Protein AF-A0A2T4D6G5-F1 (afdb_monomer)

Solvent-accessible surface area (backbone atoms only — not comparable to full-atom values): 6699 Å² total; per-residue (Å²): 118,68,69,60,54,54,52,53,51,53,58,46,52,55,25,53,77,66,71,67,61,80,78,84,83,64,60,77,43,74,52,51,60,38,34,26,35,78,87,73,49,74,45,77,32,86,83,55,86,44,85,81,46,56,90,76,29,69,67,54,55,48,54,50,53,54,43,34,74,74,70,46,92,63,52,92,48,55,64,92,76,72,21,65,47,70,69,55,58,52,48,29,52,54,48,11,62,75,69,72,42,96,71,56,84,89,86,132

Organism: NCBI:txid624146

pLDDT: mean 94.66, std 4.96, range [61.62, 98.62]

Secondary structure (DSSP, 8-state):
-HHHHHHHHHHHHHHHHTT-PPPPPPEEEE-SSEEEETTS-EEE-TT-S-TT--TT-HHHHHHHHHHHHHH-SS-SS-IIIII--HHHHHHHHHHHHHHT-S------

Foldseek 3Di:
DVVVVVVVVVVQVVCVVVVNDDDDFDFPDDFQAWTAGPVGDIDGDPPDPCPVRLVPDPVNVVVQVVCCVVPNDAQVDDCVPRSDDPVQVVVQVVVCVVVVHPTDDDDD

Radius of gyration: 21.31 Å; Cα contacts (8 Å, |Δi|>4): 80; chains: 1; bounding box: 44×32×55 Å

Sequence (108 aa):
MVAIRARLQQARQQREQLQRWRQLPQFVRADARFVETADGRRFVNFASNDYLRLSDHPLVKRSFADAVVTYGSGGRASPLVTGLSQPHTNLQRCLAEYLNREQVLLFS

Structure (mmCIF, N/CA/C/O backbone):
data_AF-A0A2T4D6G5-F1
#
_entry.id   AF-A0A2T4D6G5-F1
#
loop_
_atom_site.group_PDB
_atom_site.id
_atom_site.type_symbol
_atom_site.label_atom_id
_atom_site.label_alt_id
_atom_site.label_comp_id
_atom_site.label_asym_id
_atom_site.label_entity_id
_atom_site.label_seq_id
_atom_site.pdbx_PDB_ins_code
_atom_site.Cartn_x
_atom_site.Cartn_y
_atom_site.Cartn_z
_atom_site.occupancy
_atom_site.B_iso_or_equiv
_atom_site.auth_seq_id
_atom_site.auth_comp_id
_atom_site.auth_asym_id
_atom_site.auth_atom_id
_atom_site.pdbx_PDB_model_num
ATOM 1 N N . MET A 1 1 ? 10.090 7.527 34.052 1.00 61.62 1 MET A N 1
ATOM 2 C CA . MET A 1 1 ? 9.180 6.600 33.329 1.00 61.62 1 MET A CA 1
ATOM 3 C C . MET A 1 1 ? 7.740 6.563 33.868 1.00 61.62 1 MET A C 1
ATOM 5 O O . MET A 1 1 ? 6.830 6.454 33.057 1.00 61.62 1 MET A O 1
ATOM 9 N N . VAL A 1 2 ? 7.486 6.713 35.178 1.00 71.06 2 VAL A N 1
ATOM 10 C CA . VAL A 1 2 ? 6.120 6.675 35.768 1.00 71.06 2 VAL A CA 1
ATOM 11 C C . VAL A 1 2 ? 5.188 7.793 35.255 1.00 71.06 2 VAL A C 1
ATOM 13 O O . VAL A 1 2 ? 4.025 7.532 34.954 1.00 71.06 2 VAL A O 1
ATOM 16 N N . ALA A 1 3 ? 5.703 9.012 35.055 1.00 87.31 3 ALA A N 1
ATOM 17 C CA . ALA A 1 3 ? 4.901 10.167 34.629 1.00 87.31 3 ALA A CA 1
ATOM 18 C C . ALA A 1 3 ? 4.263 10.022 33.229 1.00 87.31 3 ALA A C 1
ATOM 20 O O . ALA A 1 3 ? 3.120 10.428 33.022 1.00 87.31 3 ALA A O 1
ATOM 21 N N . ILE A 1 4 ? 4.962 9.398 32.270 1.00 94.88 4 ILE A N 1
ATOM 22 C CA . ILE A 1 4 ? 4.425 9.176 30.915 1.00 94.88 4 ILE A CA 1
ATOM 23 C C . ILE A 1 4 ? 3.265 8.178 30.963 1.00 94.88 4 ILE A C 1
ATOM 25 O O . ILE A 1 4 ? 2.234 8.403 30.332 1.00 94.88 4 ILE A O 1
ATOM 29 N N . ARG A 1 5 ? 3.396 7.102 31.749 1.00 95.75 5 ARG A N 1
ATOM 30 C CA . ARG A 1 5 ? 2.356 6.071 31.868 1.00 95.75 5 ARG A CA 1
ATOM 31 C C . ARG A 1 5 ? 1.058 6.638 32.446 1.00 95.75 5 ARG A C 1
ATOM 33 O O . ARG A 1 5 ? -0.003 6.380 31.884 1.00 95.75 5 ARG A O 1
ATOM 40 N N . ALA A 1 6 ? 1.155 7.457 33.496 1.00 95.94 6 ALA A N 1
ATOM 41 C CA . ALA A 1 6 ? 0.002 8.129 34.097 1.00 95.94 6 AL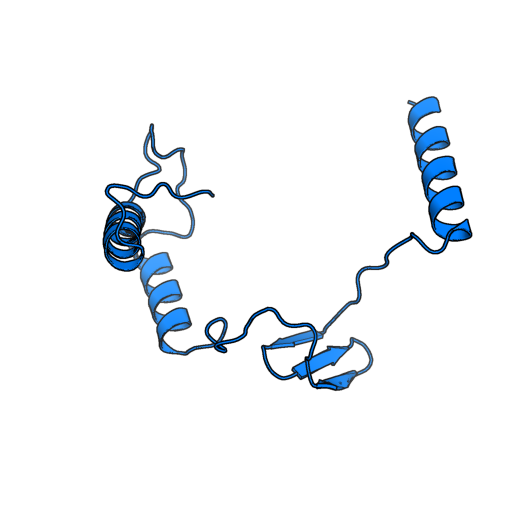A A CA 1
ATOM 42 C C . ALA A 1 6 ? -0.692 9.076 33.100 1.00 95.94 6 ALA A C 1
ATOM 44 O O . ALA A 1 6 ? -1.910 9.023 32.933 1.00 95.94 6 ALA A O 1
ATOM 45 N N . ARG A 1 7 ? 0.085 9.874 32.351 1.00 96.81 7 ARG A N 1
ATOM 46 C CA . ARG A 1 7 ? -0.454 10.773 31.317 1.00 96.81 7 ARG A CA 1
ATOM 47 C C . ARG A 1 7 ? -1.155 10.013 30.185 1.00 96.81 7 ARG A C 1
ATOM 49 O O . ARG A 1 7 ? -2.211 10.445 29.729 1.00 96.81 7 ARG A O 1
ATOM 56 N N . LEU A 1 8 ? -0.599 8.882 29.740 1.00 96.75 8 LEU A N 1
ATOM 57 C CA . LEU A 1 8 ? -1.228 8.026 28.725 1.00 96.75 8 LEU A CA 1
ATOM 58 C C . LEU A 1 8 ? -2.544 7.415 29.226 1.00 96.75 8 LEU A C 1
ATOM 60 O O . LEU A 1 8 ? -3.520 7.381 28.478 1.00 96.75 8 LEU A O 1
ATOM 64 N N . GLN A 1 9 ? -2.596 6.972 30.486 1.00 96.62 9 GLN A N 1
ATOM 65 C CA . GLN A 1 9 ? -3.815 6.431 31.097 1.00 96.62 9 GLN A CA 1
ATOM 66 C C . GLN A 1 9 ? -4.915 7.488 31.207 1.00 96.62 9 GLN A C 1
A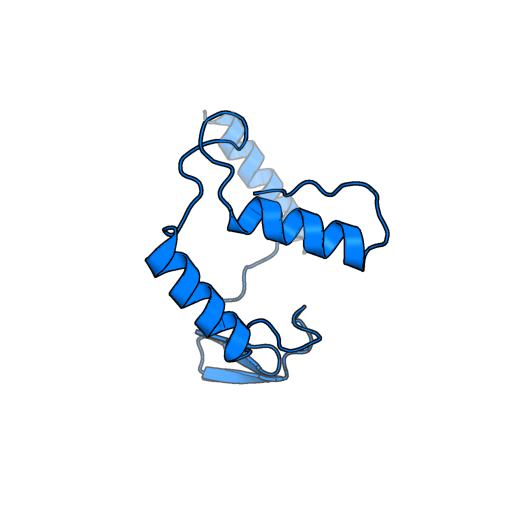TOM 68 O O . GLN A 1 9 ? -6.037 7.238 30.771 1.00 96.62 9 GLN A O 1
ATOM 73 N N . GLN A 1 10 ? -4.584 8.685 31.694 1.00 96.88 10 GLN A N 1
ATOM 74 C CA . GLN A 1 10 ? -5.534 9.794 31.773 1.00 96.88 10 GLN A CA 1
ATOM 75 C C . GLN A 1 10 ? -6.060 10.184 30.380 1.00 96.88 10 GLN A C 1
ATOM 77 O O . GLN A 1 10 ? -7.266 10.331 30.184 1.00 96.88 10 GLN A O 1
ATOM 82 N N . ALA A 1 11 ? -5.176 10.284 29.380 1.00 96.56 11 ALA A N 1
ATOM 83 C CA . ALA A 1 11 ? -5.562 10.604 28.004 1.00 96.56 11 ALA A CA 1
ATOM 84 C C . ALA A 1 11 ? -6.428 9.513 27.347 1.00 96.56 11 ALA A C 1
ATOM 86 O O . ALA A 1 11 ? -7.240 9.822 26.468 1.00 96.56 11 ALA A O 1
ATOM 87 N N . ARG A 1 12 ? -6.254 8.245 27.744 1.00 96.00 12 ARG A N 1
ATOM 88 C CA . ARG A 1 12 ? -7.120 7.133 27.334 1.00 96.00 12 ARG A CA 1
ATOM 89 C C . ARG A 1 12 ? -8.499 7.249 27.982 1.00 96.00 12 ARG A C 1
ATOM 91 O O . ARG A 1 12 ? -9.481 7.283 27.248 1.00 96.00 12 ARG A O 1
ATOM 98 N N . GLN A 1 13 ? -8.568 7.385 29.306 1.00 97.12 13 GLN A N 1
ATOM 99 C CA . GLN A 1 13 ? -9.831 7.521 30.046 1.00 97.12 13 GLN A CA 1
ATOM 100 C C . GLN A 1 13 ? -10.666 8.694 29.521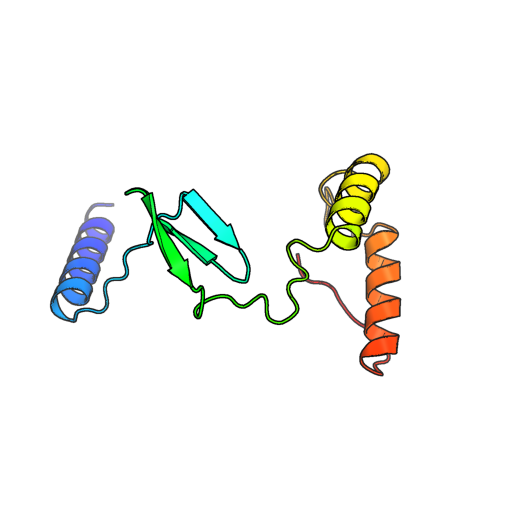 1.00 97.12 13 GLN A 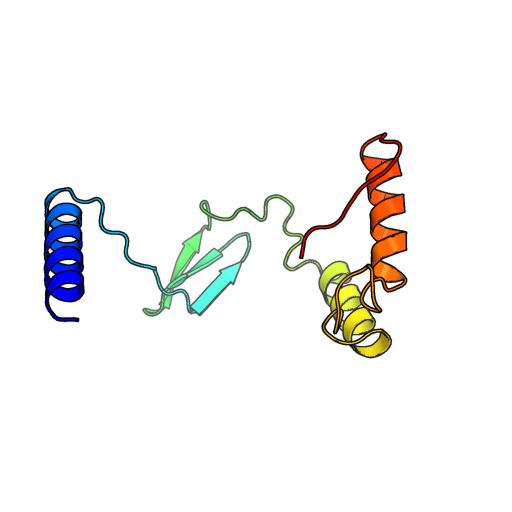C 1
ATOM 102 O O . GLN A 1 13 ? -11.854 8.544 29.252 1.00 97.12 13 GLN A O 1
ATOM 107 N N . GLN A 1 14 ? -10.028 9.841 29.271 1.00 97.50 14 GLN A N 1
ATOM 108 C CA . GLN A 1 14 ? -10.698 11.007 28.699 1.00 97.50 14 GLN A CA 1
ATOM 109 C C . GLN A 1 14 ? -11.271 10.725 27.297 1.00 97.50 14 GLN A C 1
ATOM 111 O O . GLN A 1 14 ? -12.345 11.213 26.949 1.00 97.50 14 GLN A O 1
ATOM 116 N N . ARG A 1 15 ? -10.571 9.948 26.458 1.00 97.44 15 ARG A N 1
ATOM 117 C CA . ARG A 1 15 ? -11.078 9.553 25.132 1.00 97.44 15 ARG A CA 1
ATOM 118 C C . ARG A 1 15 ? -12.235 8.564 25.226 1.00 97.44 15 ARG A C 1
ATOM 120 O O . ARG A 1 15 ? -13.161 8.690 24.433 1.00 97.44 15 ARG A O 1
ATOM 127 N N . GLU A 1 16 ? -12.180 7.621 26.163 1.00 97.00 16 GLU A N 1
ATOM 128 C CA . GLU A 1 16 ? -13.258 6.657 26.422 1.00 97.00 16 GLU A CA 1
ATOM 129 C C . GLU A 1 16 ? -14.525 7.377 26.912 1.00 97.00 16 GLU A C 1
ATOM 131 O O . GLU A 1 16 ? -15.590 7.191 26.329 1.00 97.00 16 GLU A O 1
ATOM 136 N N . GLN A 1 17 ? -14.403 8.292 27.882 1.00 97.44 17 GLN A N 1
ATOM 137 C CA . GLN A 1 17 ? -15.520 9.115 28.373 1.00 97.44 17 GLN A CA 1
ATOM 138 C C . GLN A 1 17 ? -16.180 9.938 27.262 1.00 97.44 17 GLN A C 1
ATOM 140 O O . GLN A 1 17 ? -17.398 10.077 27.227 1.00 97.44 17 GLN A O 1
ATOM 145 N N . LEU A 1 18 ? -15.378 10.456 26.330 1.00 97.88 18 LEU A N 1
ATOM 146 C CA . LEU A 1 18 ? -15.857 11.270 25.214 1.00 97.88 18 LEU A CA 1
ATOM 147 C C . LEU A 1 18 ? -16.259 10.450 23.980 1.00 97.88 18 LEU A C 1
ATOM 149 O O . LEU A 1 18 ? -16.492 11.045 22.933 1.00 97.88 18 LEU A O 1
ATOM 153 N N . GLN A 1 19 ? -16.292 9.113 24.056 1.00 96.56 19 GLN A N 1
ATOM 154 C CA . GLN A 1 19 ? -16.605 8.230 22.918 1.00 96.56 19 GLN A CA 1
ATOM 155 C C . GLN A 1 19 ? -15.699 8.459 21.687 1.00 96.56 19 GLN A C 1
ATOM 157 O O . GLN A 1 19 ? -16.075 8.214 20.546 1.00 96.56 19 GLN A O 1
ATOM 162 N N . ARG A 1 20 ? -14.466 8.933 21.911 1.00 96.62 20 ARG A N 1
ATOM 163 C CA . ARG A 1 20 ? -13.436 9.146 20.871 1.00 96.62 20 ARG A CA 1
ATOM 164 C C . ARG A 1 20 ? -12.406 8.023 20.835 1.00 96.62 20 ARG A C 1
ATOM 166 O O . ARG A 1 20 ? -11.434 8.087 20.078 1.00 96.62 20 ARG A O 1
ATOM 173 N N . TRP A 1 21 ? -12.571 7.024 21.696 1.00 95.62 21 TRP A N 1
ATOM 174 C CA . TRP A 1 21 ? -11.754 5.828 21.664 1.00 95.62 21 TRP A CA 1
ATOM 175 C C . TRP A 1 21 ? -12.196 4.942 20.501 1.00 95.62 21 TRP A C 1
ATOM 177 O O . TRP A 1 21 ? -13.367 4.598 20.384 1.00 95.62 21 TRP A O 1
ATOM 187 N N . ARG A 1 22 ? -11.253 4.578 19.631 1.00 94.81 22 ARG A N 1
ATOM 188 C CA . ARG A 1 22 ? -11.514 3.701 18.488 1.00 94.81 22 ARG A CA 1
ATOM 189 C C . ARG A 1 22 ? -10.978 2.316 18.795 1.00 94.81 22 ARG A C 1
ATOM 191 O O . ARG A 1 22 ? -9.850 2.180 19.264 1.00 94.81 22 ARG A O 1
ATOM 198 N N . GLN A 1 23 ? -11.777 1.307 18.496 1.00 90.88 23 GLN A N 1
ATOM 199 C CA . GLN A 1 23 ? -11.346 -0.083 18.503 1.00 90.88 23 GLN A CA 1
ATOM 200 C C . GLN A 1 23 ? -11.133 -0.523 17.060 1.00 90.88 23 GLN A C 1
ATOM 202 O O . GLN A 1 23 ? -11.890 -0.134 16.172 1.00 90.88 23 GLN A O 1
ATOM 207 N N . LEU A 1 24 ? -10.078 -1.298 16.824 1.00 91.06 24 LEU A N 1
ATOM 208 C CA . LEU A 1 24 ? -9.841 -1.888 15.515 1.00 91.06 24 LEU A CA 1
ATOM 209 C C . LEU A 1 24 ? -10.759 -3.107 15.374 1.00 91.06 24 LEU A C 1
ATOM 211 O O . LEU A 1 24 ? -10.612 -4.046 16.161 1.00 91.06 24 LEU A O 1
ATOM 215 N N . PRO A 1 25 ? -11.707 -3.109 14.423 1.00 88.44 25 PRO A N 1
ATOM 216 C CA . PRO A 1 25 ? -12.479 -4.308 14.145 1.00 88.44 25 PRO A CA 1
ATOM 217 C C . PRO A 1 25 ? -11.558 -5.388 13.571 1.00 88.44 25 PRO A C 1
ATOM 219 O O . PRO A 1 25 ? -10.609 -5.093 12.842 1.00 88.44 25 PRO A O 1
ATOM 222 N N . GLN A 1 26 ? -11.849 -6.644 13.898 1.00 89.62 26 GLN A N 1
ATOM 223 C CA . GLN A 1 26 ? -11.165 -7.794 13.321 1.00 89.62 26 GLN A CA 1
ATOM 224 C C . GLN A 1 26 ? -12.054 -8.441 12.266 1.00 89.62 26 GLN A C 1
ATOM 226 O O . GLN A 1 26 ? -13.201 -8.809 12.534 1.00 89.62 26 GLN A O 1
ATOM 231 N N . PHE A 1 27 ? -11.496 -8.594 11.072 1.00 93.31 27 PHE A N 1
ATOM 232 C CA . PHE A 1 27 ? -12.144 -9.240 9.944 1.00 93.31 27 PHE A CA 1
ATOM 233 C C . PHE A 1 27 ? -11.298 -10.432 9.509 1.00 93.31 27 PHE A C 1
ATOM 235 O O . PHE A 1 27 ? -10.078 -10.317 9.405 1.00 93.31 27 PHE A O 1
ATOM 242 N N . VAL A 1 28 ? -11.944 -11.569 9.259 1.00 94.31 28 VAL A N 1
ATOM 243 C CA . VAL A 1 28 ? -11.279 -12.775 8.737 1.00 94.31 28 VAL A CA 1
ATOM 244 C C . VAL A 1 28 ? -11.004 -12.604 7.249 1.00 94.31 28 VAL A C 1
ATOM 246 O O . VAL A 1 28 ? -9.979 -13.047 6.734 1.00 94.31 28 VAL A O 1
ATOM 249 N N . ARG A 1 29 ? -11.913 -11.913 6.557 1.00 92.50 29 ARG A N 1
ATOM 250 C CA . ARG A 1 29 ? -11.790 -11.592 5.142 1.00 92.50 29 ARG A CA 1
ATOM 251 C C . ARG A 1 29 ? -12.439 -10.248 4.846 1.00 92.50 29 ARG A C 1
ATOM 253 O O . ARG A 1 29 ? -13.521 -9.956 5.344 1.00 92.50 29 ARG A O 1
ATOM 260 N N . ALA A 1 30 ? -11.800 -9.454 3.998 1.00 93.38 30 ALA A N 1
ATOM 261 C CA . ALA A 1 30 ? -12.374 -8.234 3.451 1.00 93.38 30 ALA A CA 1
ATOM 262 C C . ALA A 1 30 ? -11.945 -8.089 1.988 1.00 93.38 30 ALA A C 1
ATOM 264 O O . ALA A 1 30 ? -10.759 -8.172 1.680 1.00 93.38 30 ALA A O 1
ATOM 265 N N . ASP A 1 31 ? -12.915 -7.887 1.103 1.00 93.38 31 ASP A N 1
ATOM 266 C CA . ASP A 1 31 ? -12.701 -7.495 -0.289 1.00 93.38 31 ASP A CA 1
ATOM 267 C C . ASP A 1 31 ? -13.560 -6.263 -0.627 1.00 93.38 31 ASP A C 1
ATOM 269 O O . ASP A 1 31 ? -14.257 -5.717 0.234 1.00 93.38 31 ASP A O 1
ATOM 273 N N . ALA A 1 32 ? -13.515 -5.800 -1.878 1.00 94.19 32 ALA A N 1
ATOM 274 C CA . ALA A 1 32 ? -14.279 -4.634 -2.326 1.00 94.19 32 ALA A CA 1
ATOM 275 C C . ALA A 1 32 ? -15.801 -4.743 -2.115 1.00 94.19 32 ALA A C 1
ATOM 277 O O . ALA A 1 32 ? -16.481 -3.726 -2.057 1.00 94.19 32 ALA A O 1
ATOM 278 N N . ARG A 1 33 ? -16.354 -5.959 -2.044 1.00 94.62 33 ARG A N 1
ATOM 279 C CA . ARG A 1 33 ? -17.800 -6.218 -2.013 1.00 94.62 33 ARG A CA 1
ATOM 280 C C . ARG A 1 33 ? -18.288 -6.706 -0.663 1.00 94.62 33 ARG A C 1
ATOM 282 O O . ARG A 1 33 ? -19.423 -6.410 -0.303 1.00 94.62 33 ARG A O 1
ATOM 289 N N . PHE A 1 34 ? -17.483 -7.481 0.058 1.00 96.06 34 PHE A N 1
ATOM 290 C CA . PHE A 1 34 ? -17.893 -8.097 1.312 1.00 96.06 34 PHE A CA 1
ATOM 291 C C . PHE A 1 34 ? -16.806 -8.040 2.374 1.00 96.06 34 PHE A C 1
ATOM 293 O O . PHE A 1 34 ? -15.613 -8.083 2.085 1.00 96.06 34 PHE A O 1
ATOM 300 N N . VAL A 1 35 ? -17.257 -8.000 3.619 1.00 96.44 35 VAL A N 1
ATOM 301 C CA . VAL A 1 35 ? -16.423 -8.157 4.803 1.00 96.44 35 VAL A CA 1
ATOM 302 C C . VAL A 1 35 ? -17.032 -9.219 5.712 1.00 96.44 35 VAL A C 1
ATOM 304 O O . VAL A 1 35 ? -18.253 -9.297 5.859 1.00 96.44 35 VAL A O 1
ATOM 307 N N . GLU A 1 36 ? -16.176 -10.052 6.288 1.00 96.94 36 GLU A N 1
ATOM 308 C CA . GLU A 1 36 ? -16.531 -11.153 7.173 1.00 96.94 36 GLU A CA 1
ATOM 309 C C . GLU A 1 36 ? -15.871 -10.954 8.538 1.00 96.94 36 GLU A C 1
ATOM 311 O O . GLU A 1 36 ? -14.647 -10.813 8.644 1.00 96.94 36 GLU A O 1
ATOM 316 N N . THR A 1 37 ? -16.683 -10.894 9.588 1.00 93.69 37 THR A N 1
ATOM 317 C CA . THR A 1 37 ? -16.229 -10.719 10.971 1.00 93.69 37 THR A CA 1
ATOM 318 C C . THR A 1 37 ? -15.762 -12.041 11.576 1.00 93.69 37 THR A C 1
ATOM 320 O O . THR A 1 37 ? -16.110 -13.120 11.106 1.00 93.69 37 THR A O 1
ATOM 323 N N . ALA A 1 38 ? -14.978 -11.964 12.656 1.00 90.19 38 ALA A N 1
ATOM 324 C CA . ALA A 1 38 ? -14.451 -13.141 13.360 1.00 90.19 38 ALA A CA 1
ATOM 325 C C . ALA A 1 38 ? -15.526 -14.109 13.893 1.00 90.19 38 ALA A C 1
ATOM 327 O O . ALA A 1 38 ? -15.243 -15.282 14.102 1.00 90.19 38 ALA A O 1
ATOM 328 N N . ASP A 1 39 ? -16.758 -13.636 14.084 1.00 91.00 39 ASP A N 1
ATOM 329 C CA . ASP A 1 39 ? -17.917 -14.444 14.480 1.00 91.00 39 ASP A CA 1
ATOM 330 C C . ASP A 1 39 ? -18.712 -15.014 13.285 1.00 91.00 39 ASP A C 1
ATOM 332 O O . ASP A 1 39 ? -19.832 -15.492 13.456 1.00 91.00 39 ASP A O 1
ATOM 336 N N . GLY A 1 40 ? -18.152 -14.961 12.070 1.00 91.75 40 GLY A N 1
ATOM 337 C CA . GLY A 1 40 ? -18.710 -15.577 10.862 1.00 91.75 40 GLY A CA 1
ATOM 338 C C . GLY A 1 40 ? -19.824 -14.779 10.178 1.00 91.75 40 GLY A C 1
ATOM 339 O O . GLY A 1 40 ? -20.427 -15.261 9.218 1.00 91.75 40 GLY A O 1
ATOM 340 N N . ARG A 1 41 ? -20.128 -13.557 10.636 1.00 94.56 41 ARG A N 1
ATOM 341 C CA . ARG A 1 41 ? -21.123 -12.705 9.966 1.00 94.56 41 ARG A CA 1
ATOM 342 C C . ARG A 1 41 ? -20.519 -12.048 8.734 1.00 94.56 41 ARG A C 1
ATOM 344 O O . ARG A 1 41 ? -19.409 -11.521 8.764 1.00 94.56 41 ARG A O 1
ATOM 351 N N . ARG A 1 42 ? -21.294 -12.022 7.651 1.00 96.62 42 ARG A N 1
ATOM 352 C CA . ARG A 1 42 ? -20.899 -11.424 6.375 1.00 96.62 42 ARG A CA 1
ATOM 353 C C . ARG A 1 42 ? -21.758 -10.208 6.058 1.00 96.62 42 ARG A C 1
ATOM 355 O O . ARG A 1 42 ? -22.983 -10.296 6.057 1.00 96.62 42 ARG A O 1
ATOM 362 N N . PHE A 1 43 ? -21.109 -9.098 5.724 1.00 96.56 43 PHE A N 1
ATOM 363 C CA . PHE A 1 43 ? -21.754 -7.832 5.381 1.00 96.56 43 PHE A CA 1
ATOM 364 C C . PHE A 1 43 ? -21.330 -7.368 3.990 1.00 96.56 43 PHE A C 1
ATOM 366 O O . PHE A 1 43 ? -20.226 -7.673 3.533 1.00 96.56 43 PHE A O 1
ATOM 373 N N . VAL A 1 44 ? -22.197 -6.602 3.326 1.00 97.19 44 VAL A N 1
ATOM 374 C CA . VAL A 1 44 ? -21.818 -5.846 2.125 1.00 97.19 44 VAL A CA 1
ATOM 375 C C . VAL A 1 44 ? -20.858 -4.732 2.540 1.00 97.19 44 VAL A C 1
ATOM 377 O O . VAL A 1 44 ? -21.123 -3.994 3.489 1.00 97.19 44 VAL A O 1
ATOM 380 N N . ASN A 1 45 ? -19.729 -4.625 1.846 1.00 96.06 45 ASN A N 1
ATOM 381 C CA . ASN A 1 45 ? -18.656 -3.714 2.209 1.00 96.06 45 ASN A CA 1
ATOM 382 C C . ASN A 1 45 ? -18.846 -2.329 1.576 1.00 96.06 45 ASN A C 1
ATOM 384 O O . ASN A 1 45 ? -18.317 -2.040 0.509 1.00 96.06 45 ASN A O 1
ATOM 388 N N . PHE A 1 46 ? -19.566 -1.455 2.276 1.00 96.12 46 PHE A N 1
ATOM 389 C CA . PHE A 1 46 ? -19.684 -0.033 1.924 1.00 96.12 46 PHE A CA 1
ATOM 390 C C . PHE A 1 46 ? -18.569 0.846 2.516 1.00 96.12 46 PHE A C 1
ATOM 392 O O . PHE A 1 46 ? -18.611 2.064 2.376 1.00 96.12 46 PHE A O 1
ATOM 399 N N . ALA A 1 47 ? -17.584 0.250 3.194 1.00 94.69 47 ALA A N 1
ATOM 400 C CA . ALA A 1 47 ? -16.487 0.959 3.855 1.00 94.69 47 ALA A CA 1
ATOM 401 C C . ALA A 1 47 ? -15.128 0.758 3.153 1.00 94.69 47 ALA A C 1
ATOM 403 O O . ALA A 1 47 ? -14.093 1.158 3.685 1.00 94.69 47 ALA A O 1
ATOM 404 N N . SER A 1 48 ? -15.115 0.112 1.982 1.00 94.69 48 SER A N 1
ATOM 405 C CA . SER A 1 48 ? -13.902 -0.117 1.195 1.00 94.69 48 SER A CA 1
ATOM 406 C C . SER A 1 48 ? -13.515 1.108 0.367 1.00 94.69 48 SER A C 1
ATOM 408 O O . SER A 1 48 ? -14.375 1.792 -0.177 1.00 94.69 48 SER A O 1
ATOM 410 N N . ASN A 1 49 ? -12.208 1.308 0.185 1.00 96.44 49 ASN A N 1
ATOM 411 C CA . ASN A 1 49 ? -11.653 2.260 -0.785 1.00 96.44 49 ASN A CA 1
ATOM 412 C C . ASN A 1 49 ? -11.349 1.609 -2.150 1.00 96.44 49 ASN A C 1
ATOM 414 O O . ASN A 1 49 ? -10.784 2.253 -3.031 1.00 96.44 49 ASN A O 1
ATOM 418 N N . ASP A 1 50 ? -11.666 0.323 -2.338 1.00 96.19 50 ASP A N 1
ATOM 419 C CA . ASP A 1 50 ? -11.401 -0.401 -3.586 1.00 96.19 50 ASP A CA 1
ATOM 420 C C . ASP A 1 50 ? -12.515 -0.187 -4.624 1.00 96.19 50 ASP A C 1
ATOM 422 O O . ASP A 1 50 ? -13.237 -1.110 -5.004 1.00 96.19 50 ASP A O 1
ATOM 426 N N . TYR A 1 51 ? -12.661 1.062 -5.072 1.00 95.88 51 TYR A N 1
ATOM 427 C CA . TYR A 1 51 ? -13.745 1.505 -5.958 1.00 95.88 51 TYR A CA 1
ATOM 428 C C . TYR A 1 51 ? -13.801 0.750 -7.291 1.00 95.88 51 TYR A C 1
ATOM 430 O O . TYR A 1 51 ? -14.877 0.487 -7.819 1.00 95.88 51 TYR A O 1
ATOM 438 N N . LEU A 1 52 ? -12.634 0.404 -7.836 1.00 95.69 52 LEU A N 1
ATOM 439 C CA . LEU A 1 52 ? -12.495 -0.263 -9.133 1.00 95.69 52 LEU A CA 1
ATOM 440 C C . LEU A 1 52 ? -12.271 -1.776 -9.002 1.00 95.69 52 LEU A C 1
ATOM 442 O O . LEU A 1 52 ? -12.083 -2.457 -10.010 1.00 95.69 52 LEU A O 1
ATOM 446 N N . ARG A 1 53 ? -12.281 -2.312 -7.773 1.00 93.69 53 ARG A N 1
ATOM 447 C CA . ARG A 1 53 ? -11.991 -3.721 -7.475 1.00 93.69 53 ARG A CA 1
ATOM 448 C C . ARG A 1 53 ? -10.620 -4.182 -7.999 1.00 93.69 53 ARG A C 1
ATOM 450 O O . ARG A 1 53 ? -10.440 -5.335 -8.401 1.00 93.69 53 ARG A O 1
ATOM 457 N N . LEU A 1 54 ? -9.644 -3.275 -8.025 1.00 95.50 54 LEU A N 1
ATOM 458 C CA . LEU A 1 54 ? -8.312 -3.554 -8.565 1.00 95.50 54 LEU A CA 1
ATOM 459 C C . LEU A 1 54 ? -7.425 -4.303 -7.573 1.00 95.50 54 LEU A C 1
ATOM 461 O O . LEU A 1 54 ? -6.509 -4.997 -8.015 1.00 95.50 54 LEU A O 1
ATOM 465 N N . SER A 1 55 ? -7.720 -4.233 -6.268 1.00 93.31 55 SER A N 1
ATOM 466 C CA . SER A 1 55 ? -6.938 -4.943 -5.240 1.00 93.31 55 SER A CA 1
ATOM 467 C C . SER A 1 55 ? -6.903 -6.460 -5.463 1.00 93.31 55 SER A C 1
ATOM 469 O O . SER A 1 55 ? -5.916 -7.120 -5.148 1.00 93.31 55 SER A O 1
ATOM 471 N N . ASP A 1 56 ? -7.959 -7.000 -6.076 1.00 93.56 56 ASP A N 1
ATOM 472 C CA . ASP A 1 56 ? -8.150 -8.429 -6.306 1.00 93.56 56 ASP A CA 1
ATOM 473 C C . ASP A 1 56 ? -8.137 -8.820 -7.793 1.00 93.56 56 ASP A C 1
ATOM 475 O O . ASP A 1 56 ? -8.406 -9.976 -8.149 1.00 93.56 56 ASP A O 1
ATOM 479 N N . HIS A 1 57 ? -7.823 -7.869 -8.678 1.00 96.69 57 HIS A N 1
ATOM 480 C CA . HIS A 1 57 ? -7.848 -8.085 -10.119 1.00 96.69 57 HIS A CA 1
ATOM 481 C C . HIS A 1 57 ? -6.759 -9.094 -10.544 1.00 96.69 57 HIS A C 1
ATOM 483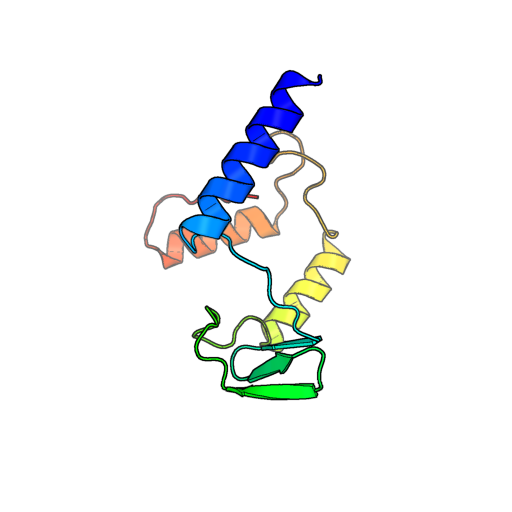 O O . HIS A 1 57 ? -5.591 -8.920 -10.179 1.00 96.69 57 HIS A O 1
ATOM 489 N N . PRO A 1 58 ? -7.080 -10.136 -11.343 1.00 97.25 58 PRO A N 1
ATOM 490 C CA . PRO A 1 58 ? -6.136 -11.210 -11.670 1.00 97.25 58 PRO A CA 1
ATOM 491 C C . PRO A 1 58 ? -4.824 -10.727 -12.296 1.00 97.25 58 PRO A C 1
ATOM 493 O O . PRO A 1 58 ? -3.757 -11.205 -11.918 1.00 97.25 58 PRO A O 1
ATOM 496 N N . LEU A 1 59 ? -4.895 -9.749 -13.208 1.00 98.12 59 LEU A N 1
ATOM 497 C CA . LEU A 1 59 ? -3.697 -9.184 -13.839 1.00 98.12 59 LEU A CA 1
ATOM 498 C C . LEU A 1 59 ? -2.808 -8.444 -12.833 1.00 98.12 59 LEU A C 1
ATOM 500 O O . LEU A 1 59 ? -1.595 -8.578 -12.902 1.00 98.12 59 LEU A O 1
ATOM 504 N N . VAL A 1 60 ? -3.390 -7.720 -11.870 1.00 97.19 60 VAL A N 1
ATOM 505 C CA . VAL A 1 60 ? -2.619 -6.981 -10.856 1.00 97.19 60 VAL A CA 1
ATOM 506 C C . VAL A 1 60 ? -1.881 -7.962 -9.950 1.00 97.19 60 VAL A C 1
ATOM 508 O O . VAL A 1 60 ? -0.675 -7.830 -9.750 1.00 97.19 60 VAL A O 1
ATOM 511 N N . LYS A 1 61 ? -2.578 -8.999 -9.469 1.00 97.50 61 LYS A N 1
ATOM 512 C CA . LYS A 1 61 ? -1.980 -10.038 -8.618 1.00 97.50 61 LYS A CA 1
ATOM 513 C C . LYS A 1 61 ? -0.856 -10.788 -9.322 1.00 97.50 61 LYS A C 1
ATOM 515 O O . LYS A 1 61 ? 0.192 -11.014 -8.723 1.00 97.50 61 LYS A O 1
ATOM 520 N N . ARG A 1 62 ? -1.061 -11.147 -10.592 1.00 98.19 62 ARG A N 1
ATOM 521 C CA . ARG A 1 62 ? -0.044 -11.837 -11.389 1.00 98.19 62 ARG A CA 1
ATOM 522 C C . ARG A 1 62 ? 1.180 -10.955 -11.625 1.00 98.19 62 ARG A C 1
ATOM 524 O O . ARG A 1 62 ? 2.279 -11.380 -11.295 1.00 98.19 62 ARG A O 1
ATOM 531 N N . SER A 1 63 ? 0.991 -9.720 -12.091 1.00 96.88 63 SER A N 1
ATOM 532 C CA . SER A 1 63 ? 2.100 -8.783 -12.306 1.00 96.88 63 SER A CA 1
ATOM 533 C C . SER A 1 63 ? 2.884 -8.508 -11.022 1.00 96.88 63 SER A C 1
ATOM 535 O O . SER A 1 63 ? 4.106 -8.408 -11.066 1.00 96.88 63 SER A O 1
ATOM 537 N N . PHE A 1 64 ? 2.205 -8.426 -9.870 1.00 96.19 64 PHE A N 1
ATOM 538 C CA . PHE A 1 64 ? 2.870 -8.295 -8.574 1.00 96.19 64 PHE A CA 1
ATOM 539 C C . PHE A 1 64 ? 3.718 -9.529 -8.237 1.00 96.19 64 PHE A C 1
ATOM 541 O O . PHE A 1 64 ? 4.887 -9.383 -7.889 1.00 96.19 64 PHE A O 1
ATOM 548 N N . ALA A 1 65 ? 3.164 -10.738 -8.374 1.00 97.44 65 ALA A N 1
ATOM 549 C CA . ALA A 1 65 ? 3.897 -11.976 -8.112 1.00 97.44 65 ALA A CA 1
ATOM 550 C C . ALA A 1 65 ? 5.134 -12.114 -9.019 1.00 97.44 65 ALA A C 1
ATOM 552 O O . ALA A 1 65 ? 6.234 -12.364 -8.525 1.00 97.44 65 ALA A O 1
ATOM 553 N N . ASP A 1 66 ? 4.973 -11.867 -10.320 1.00 97.69 66 ASP A N 1
ATOM 554 C CA . ASP A 1 66 ? 6.057 -11.936 -11.305 1.00 97.69 66 ASP A CA 1
ATOM 555 C C . ASP A 1 66 ? 7.153 -10.894 -11.006 1.00 97.69 66 ASP A C 1
ATOM 557 O O . ASP 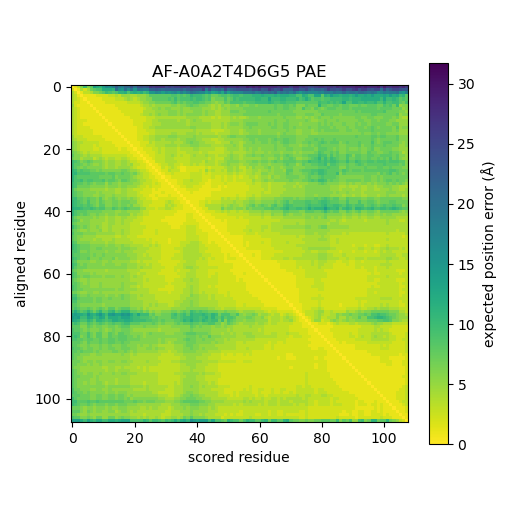A 1 66 ? 8.352 -11.191 -11.074 1.00 97.69 66 ASP A O 1
ATOM 561 N N . ALA A 1 67 ? 6.762 -9.677 -10.609 1.00 95.94 67 ALA A N 1
ATOM 562 C CA . ALA A 1 67 ? 7.699 -8.631 -10.209 1.00 95.94 67 ALA A CA 1
ATOM 563 C C . ALA A 1 67 ? 8.475 -8.997 -8.936 1.00 95.94 67 ALA A C 1
ATOM 565 O O . ALA A 1 67 ? 9.678 -8.754 -8.882 1.00 95.94 67 ALA A O 1
ATOM 566 N N . VAL A 1 68 ? 7.832 -9.617 -7.941 1.00 96.44 68 VAL A N 1
ATOM 567 C CA . VAL A 1 68 ? 8.514 -10.080 -6.720 1.00 96.44 68 VAL A CA 1
ATOM 568 C C . VAL A 1 68 ? 9.544 -11.161 -7.043 1.00 96.44 68 VAL A C 1
ATOM 570 O O . VAL A 1 68 ? 10.652 -11.116 -6.510 1.00 96.44 68 VAL A O 1
ATOM 573 N N . VAL A 1 69 ? 9.220 -12.099 -7.939 1.00 97.44 69 VAL A N 1
ATOM 574 C CA . VAL A 1 69 ? 10.168 -13.133 -8.390 1.00 97.44 69 VAL A CA 1
ATOM 575 C C . VAL A 1 69 ? 11.352 -12.512 -9.137 1.00 97.44 69 VAL A C 1
ATOM 577 O O . VAL A 1 69 ? 12.492 -12.920 -8.927 1.00 97.44 69 VAL A O 1
ATOM 580 N N . THR A 1 70 ? 11.099 -11.508 -9.977 1.00 96.31 70 THR A N 1
ATOM 581 C CA . THR A 1 70 ? 12.120 -10.912 -10.856 1.00 96.31 70 THR A CA 1
ATOM 582 C C . THR A 1 70 ? 13.011 -9.894 -10.136 1.00 96.31 70 THR A C 1
ATOM 584 O O . THR A 1 70 ? 14.226 -9.887 -10.317 1.00 96.31 70 THR A O 1
ATOM 587 N N . TYR A 1 71 ? 12.422 -9.017 -9.321 1.00 94.56 71 TYR A N 1
ATOM 588 C CA . TYR A 1 71 ? 13.092 -7.853 -8.727 1.00 94.56 71 TYR A CA 1
ATOM 589 C C . TYR A 1 71 ? 13.257 -7.954 -7.202 1.00 94.56 71 TYR A C 1
ATOM 591 O O . TYR A 1 71 ? 13.989 -7.161 -6.607 1.00 94.56 71 TYR A O 1
ATOM 599 N N . GLY A 1 72 ? 12.624 -8.937 -6.558 1.00 93.38 72 GLY A N 1
ATOM 600 C CA . GLY A 1 72 ? 12.541 -9.049 -5.103 1.00 93.38 72 GLY A CA 1
ATOM 601 C C . GLY A 1 72 ? 11.373 -8.259 -4.503 1.00 93.38 72 GLY A C 1
ATOM 602 O O . GLY A 1 72 ? 10.673 -7.514 -5.181 1.00 93.38 72 GLY A O 1
ATOM 603 N N . SER A 1 73 ? 11.159 -8.423 -3.197 1.00 90.81 73 SER A N 1
ATOM 604 C CA . SER A 1 73 ? 10.008 -7.861 -2.472 1.00 90.81 73 SER A CA 1
ATOM 605 C C . SER A 1 73 ? 10.211 -6.449 -1.905 1.00 90.81 73 SER A C 1
ATOM 607 O O . SER A 1 73 ? 9.291 -5.904 -1.302 1.00 90.81 73 SER A O 1
ATOM 609 N N . GLY A 1 74 ? 11.389 -5.839 -2.067 1.00 88.19 74 GLY A N 1
ATOM 610 C CA . GLY A 1 74 ? 11.670 -4.510 -1.519 1.00 88.19 74 GLY A CA 1
ATOM 611 C C . GLY A 1 74 ? 12.875 -3.830 -2.163 1.00 88.19 74 GLY A C 1
ATOM 612 O O . GLY A 1 74 ? 13.724 -4.492 -2.756 1.00 88.19 74 GLY A O 1
ATOM 613 N N . GLY A 1 75 ? 12.956 -2.503 -2.017 1.00 85.38 75 GLY A N 1
ATOM 614 C CA . GLY A 1 75 ? 13.995 -1.670 -2.639 1.00 85.38 75 GLY A CA 1
ATOM 615 C C . GLY A 1 75 ? 15.402 -1.837 -2.053 1.00 85.38 75 GLY A C 1
ATOM 616 O O . GLY A 1 75 ? 16.371 -1.476 -2.706 1.00 85.38 75 GLY A O 1
ATOM 617 N N . ARG A 1 76 ? 15.544 -2.407 -0.846 1.00 88.12 76 ARG A N 1
ATOM 618 C CA . ARG A 1 76 ? 16.819 -2.674 -0.128 1.00 88.12 76 ARG A CA 1
ATOM 619 C C . ARG A 1 76 ? 17.675 -1.443 0.224 1.00 88.12 76 ARG A C 1
ATOM 621 O O . ARG A 1 76 ? 18.557 -1.566 1.066 1.00 88.12 76 ARG A O 1
ATOM 628 N N . ALA A 1 77 ? 17.404 -0.278 -0.357 1.00 93.88 77 ALA A N 1
ATOM 629 C CA . ALA A 1 77 ? 18.017 1.006 -0.036 1.00 93.88 77 ALA A CA 1
ATOM 630 C C . ALA A 1 77 ? 17.117 2.167 -0.496 1.00 93.88 77 ALA A C 1
ATOM 632 O O . ALA A 1 77 ? 16.049 1.952 -1.070 1.00 93.88 77 ALA A O 1
ATOM 633 N N . SER A 1 78 ? 17.556 3.405 -0.265 1.00 95.12 78 SER A N 1
ATOM 634 C CA . SER A 1 78 ? 16.908 4.590 -0.831 1.00 95.12 78 SER A CA 1
ATOM 635 C C . SER A 1 78 ? 17.154 4.693 -2.345 1.00 95.12 78 SER A C 1
ATOM 637 O O . SER A 1 78 ? 18.157 4.162 -2.839 1.00 95.12 78 SER A O 1
ATOM 639 N N . PRO A 1 79 ? 16.305 5.427 -3.091 1.00 94.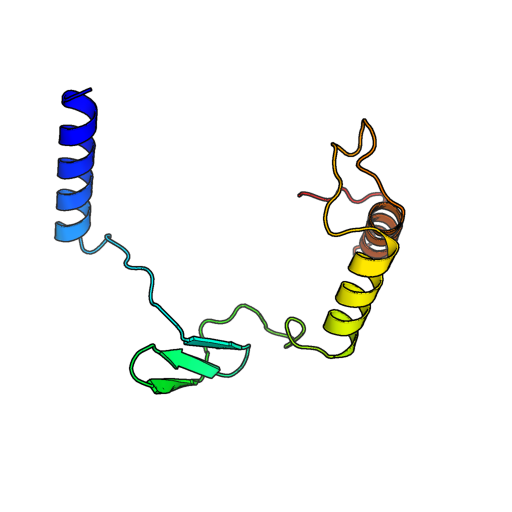38 79 PRO A N 1
ATOM 640 C CA . PRO A 1 79 ? 16.508 5.662 -4.520 1.00 94.38 79 PRO A CA 1
ATOM 641 C C . PRO A 1 79 ? 17.885 6.239 -4.877 1.00 94.38 79 PRO A C 1
ATOM 643 O O . PRO A 1 79 ? 18.429 5.901 -5.920 1.00 94.38 79 PRO A O 1
ATOM 646 N N . LEU A 1 80 ? 18.459 7.068 -3.996 1.00 94.94 80 LEU A N 1
ATOM 647 C CA . LEU A 1 80 ? 19.758 7.724 -4.202 1.00 94.94 80 LEU A CA 1
ATOM 648 C C . LEU A 1 80 ? 20.970 6.803 -4.013 1.00 94.94 80 LEU A C 1
ATOM 650 O O . LEU A 1 80 ? 22.078 7.197 -4.362 1.00 94.94 80 LEU A O 1
ATOM 654 N N . VAL A 1 81 ? 20.785 5.618 -3.430 1.00 95.81 81 VAL A N 1
ATOM 655 C CA . VAL A 1 81 ? 21.876 4.662 -3.205 1.00 95.81 81 VAL A CA 1
ATOM 656 C C . VAL A 1 81 ? 21.766 3.525 -4.215 1.00 95.81 81 VAL A C 1
ATOM 658 O O . VAL A 1 81 ? 22.479 3.509 -5.211 1.00 95.81 81 VAL A O 1
ATOM 661 N N . THR A 1 82 ? 20.858 2.579 -3.979 1.00 94.19 82 THR A N 1
ATOM 662 C CA . THR A 1 82 ? 20.646 1.406 -4.849 1.00 94.19 82 THR A CA 1
ATOM 663 C C . THR A 1 82 ? 19.177 0.978 -4.918 1.00 94.19 82 THR A C 1
ATOM 665 O O . THR A 1 82 ? 18.861 -0.080 -5.456 1.00 94.19 82 THR A O 1
ATOM 668 N N . GLY A 1 83 ? 18.260 1.793 -4.384 1.00 94.50 83 GLY A N 1
ATOM 669 C CA . GLY A 1 83 ? 16.839 1.463 -4.265 1.00 94.50 83 GLY A CA 1
ATOM 670 C C . GLY A 1 83 ? 15.982 1.778 -5.486 1.00 94.50 83 GLY A C 1
ATOM 671 O O . GLY A 1 83 ? 14.823 1.371 -5.535 1.00 94.50 83 GLY A O 1
ATOM 672 N N . LEU A 1 84 ? 16.520 2.494 -6.478 1.00 94.69 84 LEU A N 1
ATOM 673 C CA . LEU A 1 84 ? 15.778 2.868 -7.681 1.00 94.69 84 LEU A CA 1
ATOM 674 C C . LEU A 1 84 ? 15.888 1.775 -8.754 1.00 94.69 84 LEU A C 1
ATOM 676 O O . LEU A 1 84 ? 16.772 1.792 -9.604 1.00 94.69 84 LEU A O 1
ATOM 680 N N . SER A 1 85 ? 14.975 0.808 -8.710 1.00 94.06 85 SER A N 1
ATOM 681 C CA . SER A 1 85 ? 14.872 -0.251 -9.727 1.00 94.06 85 SER A CA 1
ATOM 682 C C . SER A 1 85 ? 14.063 0.157 -10.974 1.00 94.06 85 SER A C 1
ATOM 684 O O . SER A 1 85 ? 13.301 1.125 -10.957 1.00 94.06 85 SER A O 1
ATOM 686 N N . GLN A 1 86 ? 14.184 -0.625 -12.055 1.00 95.19 86 GLN A N 1
ATOM 687 C CA . GLN A 1 86 ? 13.487 -0.388 -13.329 1.00 95.19 86 GLN A CA 1
ATOM 688 C C . GLN A 1 86 ? 11.950 -0.260 -13.207 1.00 95.19 86 GLN A C 1
ATOM 690 O O . GLN A 1 86 ? 11.381 0.613 -13.866 1.00 95.19 86 GLN A O 1
ATOM 695 N N . PRO A 1 87 ? 11.240 -1.054 -12.375 1.00 95.38 87 PRO A N 1
ATOM 696 C CA . PRO A 1 87 ? 9.812 -0.836 -12.141 1.00 95.38 87 PRO A CA 1
ATOM 697 C C . PRO A 1 87 ? 9.470 0.563 -11.615 1.00 95.38 87 PRO A C 1
ATOM 699 O O . PRO A 1 87 ? 8.455 1.123 -12.023 1.00 95.38 87 PRO A O 1
ATOM 702 N N . HIS A 1 88 ? 10.319 1.159 -10.769 1.00 95.81 88 HIS A N 1
ATOM 703 C CA . HIS A 1 88 ? 10.088 2.512 -10.258 1.00 95.81 88 HIS A CA 1
ATOM 704 C C . HIS A 1 88 ? 10.156 3.548 -11.380 1.00 95.81 88 HIS A C 1
ATOM 706 O O . HIS A 1 88 ? 9.228 4.337 -11.536 1.00 95.81 88 HIS A O 1
ATOM 712 N N . THR A 1 89 ? 11.212 3.519 -12.199 1.00 96.31 89 THR A N 1
ATOM 713 C CA . THR A 1 89 ? 11.392 4.494 -13.289 1.00 96.31 89 THR A CA 1
ATOM 714 C C . THR A 1 89 ? 10.311 4.356 -14.361 1.00 96.31 89 THR A C 1
ATOM 716 O O . THR A 1 89 ? 9.807 5.358 -14.871 1.00 96.31 89 THR A O 1
ATOM 719 N N . ASN A 1 90 ? 9.885 3.124 -14.662 1.00 97.19 90 ASN A N 1
ATOM 720 C CA . ASN A 1 90 ? 8.765 2.868 -15.566 1.00 97.19 90 ASN A CA 1
ATOM 721 C C . ASN A 1 90 ? 7.443 3.413 -15.009 1.00 97.19 90 ASN A C 1
ATOM 723 O O . ASN A 1 90 ? 6.694 4.054 -15.745 1.00 97.19 90 ASN A O 1
ATOM 727 N N . LEU A 1 91 ? 7.169 3.198 -13.717 1.00 97.25 91 LEU A N 1
ATOM 728 C CA . LEU A 1 91 ? 5.965 3.716 -13.072 1.00 97.25 91 LEU A CA 1
ATOM 729 C C . LEU A 1 91 ? 5.958 5.249 -13.041 1.00 97.25 91 LEU A C 1
ATOM 731 O O . LEU A 1 91 ? 4.935 5.849 -13.355 1.00 97.25 91 LEU A O 1
ATOM 735 N N . GLN A 1 92 ? 7.089 5.889 -12.727 1.00 98.00 92 GLN A N 1
ATOM 736 C CA . GLN A 1 92 ? 7.212 7.351 -12.759 1.00 98.00 92 GLN A CA 1
ATOM 737 C C . GLN A 1 92 ? 6.873 7.916 -14.140 1.00 98.00 92 GLN A C 1
ATOM 739 O O . GLN A 1 92 ? 6.090 8.858 -14.226 1.00 98.00 92 GLN A O 1
ATOM 744 N N . ARG A 1 93 ? 7.406 7.316 -15.214 1.00 98.38 93 ARG A N 1
ATOM 745 C CA . ARG A 1 93 ? 7.108 7.730 -16.594 1.00 98.38 93 ARG A CA 1
ATOM 746 C C . ARG A 1 93 ? 5.628 7.558 -16.930 1.00 98.38 93 ARG A C 1
ATOM 748 O O . ARG A 1 93 ? 4.991 8.511 -17.361 1.00 98.38 93 ARG A O 1
ATOM 755 N N . CYS A 1 94 ? 5.075 6.376 -16.663 1.00 98.44 94 CYS A N 1
ATOM 756 C CA . CYS A 1 94 ? 3.669 6.080 -16.934 1.00 98.44 94 CYS A CA 1
ATOM 757 C C . CYS A 1 94 ? 2.725 7.031 -16.181 1.00 98.44 94 CYS A C 1
ATOM 759 O O . CYS A 1 94 ? 1.727 7.480 -16.739 1.00 98.44 94 CYS A O 1
ATOM 761 N N . LEU A 1 95 ? 3.030 7.353 -14.919 1.00 98.50 95 LEU A N 1
ATOM 762 C CA . LEU A 1 95 ? 2.235 8.290 -14.126 1.00 98.50 95 LEU A CA 1
ATOM 763 C C . LEU A 1 95 ? 2.397 9.734 -14.603 1.00 98.50 95 LEU A C 1
ATOM 765 O O . LEU A 1 95 ? 1.412 10.465 -14.616 1.00 98.50 95 LEU A O 1
ATOM 769 N N . ALA A 1 96 ? 3.605 10.148 -14.990 1.00 98.62 96 ALA A N 1
ATOM 770 C CA . ALA A 1 96 ? 3.851 11.474 -15.549 1.00 98.62 96 ALA A CA 1
ATOM 771 C C . ALA A 1 96 ? 3.035 11.687 -16.835 1.00 98.62 96 ALA A C 1
ATOM 773 O O . ALA A 1 96 ? 2.322 12.683 -16.951 1.00 98.62 96 ALA A O 1
ATOM 774 N N . GLU A 1 97 ? 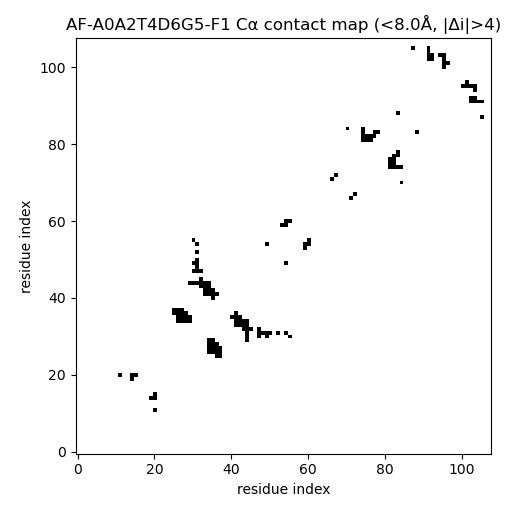3.043 10.700 -17.736 1.00 98.56 97 GLU A N 1
ATOM 775 C CA . GLU A 1 97 ? 2.217 10.688 -18.948 1.00 98.56 97 GLU A CA 1
ATOM 776 C C . GLU A 1 97 ? 0.719 10.714 -18.611 1.00 98.56 97 GLU A C 1
ATOM 778 O O . GLU A 1 97 ? -0.009 11.587 -19.082 1.00 98.56 97 GLU A O 1
ATOM 783 N N . TYR A 1 98 ? 0.256 9.810 -17.741 1.00 98.44 98 TYR A N 1
ATOM 784 C CA . TYR A 1 98 ? -1.160 9.694 -17.375 1.00 98.44 98 TYR A CA 1
ATOM 785 C C . TYR A 1 98 ? -1.719 10.957 -16.705 1.00 98.44 98 TYR A C 1
ATOM 787 O O . TYR A 1 98 ? -2.844 11.371 -16.980 1.00 98.44 98 TYR A O 1
ATOM 795 N N . LEU A 1 99 ? -0.939 11.584 -15.823 1.00 98.38 99 LEU A N 1
ATOM 796 C CA . LEU A 1 99 ? -1.339 12.793 -15.098 1.00 98.38 99 LEU A CA 1
ATOM 797 C C . LEU A 1 99 ? -1.075 14.080 -15.890 1.00 98.38 99 LEU A C 1
ATOM 799 O O . LEU A 1 99 ? -1.408 15.162 -15.400 1.00 98.38 99 LEU A O 1
ATOM 803 N N . ASN A 1 100 ? -0.472 13.979 -17.080 1.00 98.19 100 ASN A N 1
ATOM 804 C CA . ASN A 1 100 ? 0.022 15.107 -17.864 1.00 98.19 100 ASN A CA 1
ATOM 805 C C . ASN A 1 100 ? 0.911 16.040 -17.018 1.00 98.19 100 ASN A C 1
ATOM 807 O O . ASN A 1 100 ? 0.577 17.199 -16.746 1.00 98.19 100 ASN A O 1
ATOM 811 N N . ARG A 1 101 ? 2.010 15.492 -16.498 1.00 98.50 101 ARG A N 1
ATOM 812 C CA . ARG A 1 101 ? 3.020 16.196 -15.698 1.00 98.50 101 ARG A CA 1
ATOM 813 C C . ARG A 1 101 ? 4.406 15.894 -16.242 1.00 98.50 101 ARG A C 1
ATOM 815 O O . ARG A 1 101 ? 4.640 14.825 -16.787 1.00 98.50 101 ARG A O 1
ATOM 822 N N . GLU A 1 102 ? 5.335 16.821 -16.043 1.00 98.00 102 GLU A N 1
ATOM 823 C CA . GLU A 1 102 ? 6.709 16.658 -16.531 1.00 98.00 102 GLU A CA 1
ATOM 824 C C . GLU A 1 102 ? 7.455 15.530 -15.812 1.00 98.00 102 GLU A C 1
ATOM 826 O O . GLU A 1 102 ? 8.227 14.806 -16.435 1.00 98.00 102 GLU A O 1
ATOM 831 N N . GLN A 1 103 ? 7.239 15.380 -14.501 1.00 97.12 103 GLN A N 1
ATOM 832 C CA . GLN A 1 103 ? 7.904 14.395 -13.648 1.00 97.12 103 GLN A CA 1
ATOM 833 C C . GLN A 1 103 ? 6.978 13.935 -12.514 1.00 97.12 103 GLN A C 1
ATOM 835 O O . GLN A 1 103 ? 6.104 14.677 -12.062 1.00 97.12 103 GLN A O 1
ATOM 840 N N . VAL A 1 104 ? 7.217 12.718 -12.018 1.00 97.94 104 VAL A N 1
ATOM 841 C CA . VAL A 1 104 ? 6.549 12.135 -10.845 1.00 97.94 104 VAL A CA 1
ATOM 842 C C . VAL A 1 104 ? 7.593 11.512 -9.923 1.00 97.94 104 VAL A C 1
ATOM 844 O O . VAL A 1 104 ? 8.532 10.855 -10.372 1.00 97.94 104 VAL A O 1
ATOM 847 N N . LEU A 1 105 ? 7.406 11.682 -8.616 1.00 96.31 105 LEU A N 1
ATOM 848 C CA . LEU A 1 105 ? 8.206 11.038 -7.577 1.00 96.31 105 LEU A CA 1
ATOM 849 C C 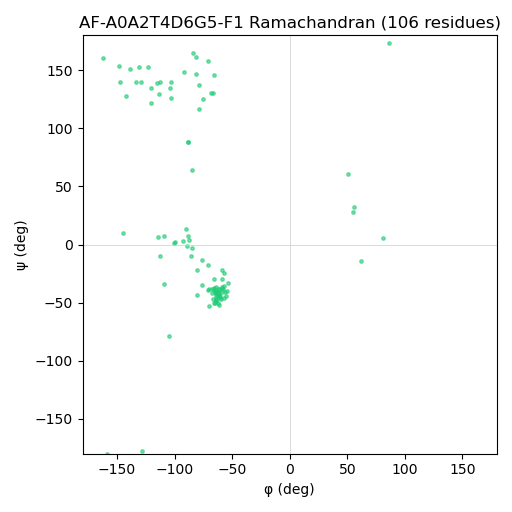. LEU A 1 105 ? 7.346 10.036 -6.805 1.00 96.31 105 LEU A C 1
ATOM 851 O O . LEU A 1 105 ? 6.178 10.303 -6.521 1.00 96.31 105 LEU A O 1
ATOM 855 N N . LEU A 1 106 ? 7.929 8.882 -6.482 1.00 95.81 106 LEU A N 1
ATOM 856 C CA . LEU A 1 106 ? 7.276 7.835 -5.696 1.00 95.81 106 LEU A CA 1
ATOM 857 C C . LEU A 1 106 ? 7.587 8.012 -4.204 1.00 95.81 106 LEU A C 1
ATOM 859 O O . LEU A 1 106 ? 8.681 8.445 -3.846 1.00 95.81 106 LEU A O 1
ATOM 863 N N . PHE A 1 107 ? 6.636 7.629 -3.352 1.00 93.00 107 PHE A N 1
ATOM 864 C CA . PHE A 1 107 ? 6.795 7.546 -1.899 1.00 93.00 107 PHE A CA 1
ATOM 865 C C . PHE A 1 107 ? 6.666 6.082 -1.467 1.00 93.00 107 PHE A C 1
ATOM 867 O O . PHE A 1 107 ? 5.812 5.363 -1.989 1.00 93.00 107 PHE A O 1
ATOM 874 N N . SER A 1 108 ? 7.520 5.658 -0.535 1.00 79.75 108 SER A N 1
ATOM 875 C CA . SER A 1 108 ? 7.630 4.287 -0.018 1.00 79.75 108 SER A CA 1
ATOM 876 C C . SER A 1 108 ? 7.618 4.271 1.499 1.00 79.75 108 SER A C 1
ATOM 878 O O . SER A 1 108 ? 8.342 5.127 2.059 1.00 79.75 108 SER A O 1
#

InterPro domains:
  IPR015421 Pyridoxal phosphate-dependent transferase, major domain [G3DSA:3.40.640.10] (59-108)
  IPR015422 Pyridoxal phosphate-dependent transferase, small domain [G3DSA:3.90.1150.10] (39-58)
  IPR015424 Pyridoxal phosphate-dependent transferase [SSF53383] (6-108)
  IPR050087 8-amino-7-oxononanoate synthase class-II [PTHR13693] (12-108)

Mean predicted aligned error: 4.79 Å

Nearest PDB structures (foldseek):
  7v5i-assembly1_B  TM=9.501E-01  e=1.224E-05  Vibrio proteolyticus NBRC 13287
  7bxp-assembly1_B  TM=9.503E-01  e=3.915E-05  Cupriavidus necator
  7bxr-assembly1_B  TM=9.460E-01  e=3.915E-05  Cupriavidus necator
  1fc4-assembly1_B  TM=9.459E-01  e=7.243E-05  Escherichia coli
  5qqr-assembly1_B  TM=9.089E-01  e=7.243E-05  Homo sapiens